Protein AF-A0A1B9AXI0-F1 (afdb_monomer_lite)

Secondary structure (DSSP, 8-state):
------STTTTTT--TT-SS-SSHHHHHHHHHHHHTT--HHHHHHHH-PPPPSP----TTS---

Structure (mmCIF, N/CA/C/O backbone):
data_AF-A0A1B9AXI0-F1
#
_entry.id   AF-A0A1B9AXI0-F1
#
loop_
_atom_site.group_PDB
_atom_site.id
_atom_site.type_symbol
_atom_site.label_atom_id
_atom_site.label_alt_id
_atom_site.label_comp_id
_atom_site.label_asym_id
_atom_site.label_entity_id
_atom_site.label_seq_id
_atom_site.pdbx_PDB_ins_code
_atom_site.Cartn_x
_atom_site.Cartn_y
_atom_site.Cartn_z
_atom_site.occupancy
_atom_sit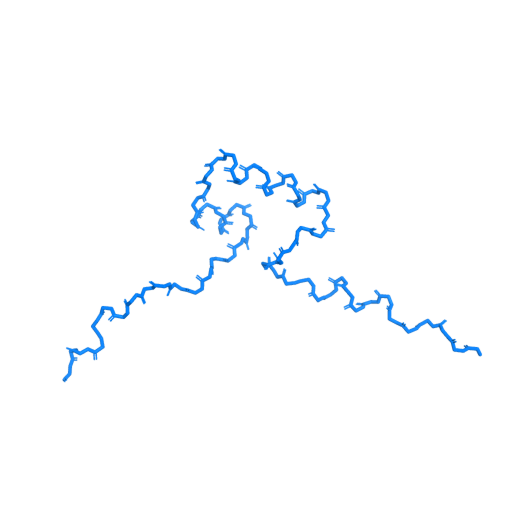e.B_iso_or_equiv
_atom_site.auth_seq_id
_atom_site.auth_comp_id
_atom_site.auth_asym_id
_atom_site.auth_atom_id
_atom_site.pdbx_PDB_model_num
ATOM 1 N N . MET A 1 1 ? 7.649 -18.455 -42.782 1.00 40.59 1 MET A N 1
ATOM 2 C CA . MET A 1 1 ? 8.540 -18.304 -41.614 1.00 40.59 1 MET A CA 1
ATOM 3 C C . MET A 1 1 ? 7.644 -17.990 -40.431 1.00 40.59 1 MET A C 1
ATOM 5 O O . MET A 1 1 ? 6.911 -17.019 -40.505 1.00 40.59 1 MET A O 1
ATOM 9 N N . LYS A 1 2 ? 7.578 -18.879 -39.433 1.00 44.66 2 LYS A N 1
ATOM 10 C CA . LYS A 1 2 ? 6.836 -18.629 -38.192 1.00 44.66 2 LYS A CA 1
ATOM 11 C C . LYS A 1 2 ? 7.772 -17.940 -37.209 1.00 44.66 2 LYS A C 1
ATOM 13 O O . LYS A 1 2 ? 8.855 -18.480 -36.988 1.00 44.66 2 LYS A O 1
ATOM 18 N N . LYS A 1 3 ? 7.342 -16.806 -36.664 1.00 44.72 3 LYS A N 1
ATOM 19 C CA . LYS A 1 3 ? 7.727 -16.195 -35.382 1.00 44.72 3 LYS A CA 1
ATOM 20 C C . LYS A 1 3 ? 7.205 -14.771 -35.444 1.00 44.72 3 LYS A C 1
ATOM 22 O O . LYS A 1 3 ? 7.810 -13.989 -36.145 1.00 44.72 3 LYS A O 1
ATOM 27 N N . ASP A 1 4 ? 6.055 -14.549 -34.824 1.00 48.88 4 ASP A N 1
ATOM 28 C CA . ASP A 1 4 ? 5.646 -13.316 -34.137 1.00 48.88 4 ASP A CA 1
ATOM 29 C C . ASP A 1 4 ? 4.380 -13.688 -33.340 1.00 48.88 4 ASP A C 1
ATOM 31 O O . ASP A 1 4 ? 3.302 -13.130 -33.486 1.00 48.88 4 ASP A O 1
ATOM 35 N N . GLU A 1 5 ? 4.486 -14.771 -32.566 1.00 53.47 5 GLU A N 1
ATOM 36 C CA . GLU A 1 5 ? 3.475 -15.177 -31.594 1.00 53.47 5 GLU A CA 1
ATOM 37 C C . GLU A 1 5 ? 3.978 -14.701 -30.224 1.00 53.47 5 GLU A C 1
ATOM 39 O O . GLU A 1 5 ? 5.022 -15.165 -29.765 1.00 53.47 5 GLU A O 1
ATOM 44 N N . LYS A 1 6 ? 3.188 -13.836 -29.570 1.00 47.69 6 LYS A N 1
ATOM 45 C CA . LYS A 1 6 ? 3.186 -13.554 -28.119 1.00 47.69 6 LYS A CA 1
ATOM 46 C C . LYS A 1 6 ? 4.211 -12.553 -27.560 1.00 47.69 6 LYS A C 1
ATOM 48 O O . LYS A 1 6 ? 4.93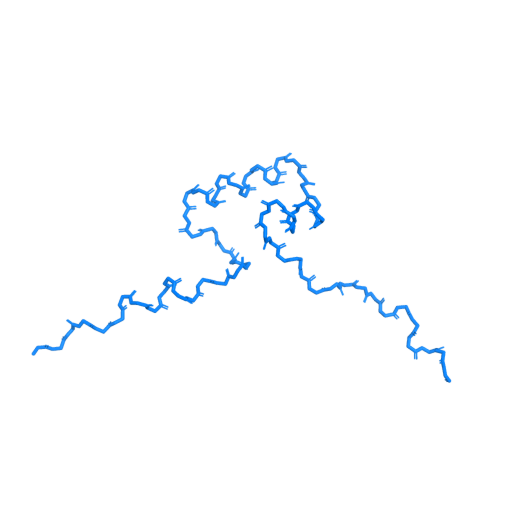1 -12.871 -26.619 1.00 47.69 6 LYS A O 1
ATOM 53 N N . ALA A 1 7 ? 4.203 -11.312 -28.045 1.00 46.47 7 ALA A N 1
ATOM 54 C CA . ALA A 1 7 ? 4.626 -10.183 -27.200 1.00 46.47 7 ALA A CA 1
ATOM 55 C C . ALA A 1 7 ? 3.464 -9.631 -26.340 1.00 46.47 7 ALA A C 1
ATOM 57 O O . ALA A 1 7 ? 3.704 -9.058 -25.282 1.00 46.47 7 ALA A O 1
ATOM 58 N N . ASP A 1 8 ? 2.211 -9.885 -26.736 1.00 48.38 8 ASP A N 1
ATOM 59 C CA . ASP A 1 8 ? 1.021 -9.283 -26.112 1.00 48.38 8 ASP A CA 1
ATOM 60 C C . ASP A 1 8 ? 0.535 -9.981 -24.827 1.00 48.38 8 ASP A C 1
ATOM 62 O O . ASP A 1 8 ? -0.373 -9.501 -24.165 1.00 48.38 8 ASP A O 1
ATOM 66 N N . THR A 1 9 ? 1.130 -11.103 -24.408 1.00 50.00 9 THR A N 1
ATOM 67 C CA . THR A 1 9 ? 0.559 -11.924 -23.319 1.00 50.00 9 THR A CA 1
ATOM 68 C C . THR A 1 9 ? 1.118 -11.652 -21.920 1.00 50.00 9 THR A C 1
ATOM 70 O O . THR A 1 9 ? 0.702 -12.328 -20.988 1.00 50.00 9 THR A O 1
ATOM 73 N N . ILE A 1 10 ? 2.079 -10.734 -21.753 1.00 53.78 10 ILE A N 1
ATOM 74 C CA . ILE A 1 10 ? 2.715 -10.469 -20.441 1.00 53.78 10 ILE A CA 1
ATOM 75 C C . ILE A 1 10 ? 2.217 -9.156 -19.823 1.00 53.78 10 ILE A C 1
ATOM 77 O O . ILE A 1 10 ? 1.983 -9.100 -18.620 1.00 53.78 10 ILE A O 1
ATOM 81 N N . ALA A 1 11 ? 2.013 -8.112 -20.633 1.00 52.50 11 ALA A N 1
ATOM 82 C CA . ALA A 1 11 ? 1.520 -6.822 -20.145 1.00 52.50 11 ALA A CA 1
ATOM 83 C C . ALA A 1 11 ? 0.041 -6.883 -19.718 1.00 52.50 11 ALA A C 1
ATOM 85 O O . ALA A 1 11 ? -0.344 -6.256 -18.738 1.00 52.50 11 ALA A O 1
ATOM 86 N N . GLU A 1 12 ? -0.773 -7.683 -20.413 1.00 52.75 12 GLU A N 1
ATOM 87 C CA . GLU A 1 12 ? -2.218 -7.804 -20.168 1.00 52.75 12 GLU A CA 1
ATOM 88 C C . GLU A 1 12 ? -2.565 -8.774 -19.017 1.00 52.75 12 GLU A C 1
ATOM 90 O O . GLU A 1 12 ? -3.714 -8.858 -18.597 1.00 52.75 12 GLU A O 1
ATOM 95 N N . SER A 1 13 ? -1.571 -9.482 -18.458 1.00 58.91 13 SER A N 1
ATOM 96 C CA . SER A 1 13 ? -1.746 -10.410 -17.328 1.00 58.91 13 SER A CA 1
ATOM 97 C C . SER A 1 13 ? -1.115 -9.926 -16.017 1.00 58.91 13 SER A C 1
ATOM 99 O O . SER A 1 13 ? -0.919 -10.735 -15.106 1.00 58.91 13 SER A O 1
ATOM 101 N N . LEU A 1 14 ? -0.724 -8.651 -15.916 1.00 62.84 14 LEU A N 1
ATOM 102 C CA . LEU A 1 14 ? -0.216 -8.100 -14.661 1.00 62.84 14 LEU A CA 1
ATOM 103 C C . LEU A 1 14 ? -1.363 -8.053 -13.651 1.00 62.84 14 LEU A C 1
ATOM 105 O O . LEU A 1 14 ? -2.334 -7.320 -13.817 1.00 62.84 14 LEU A O 1
ATOM 109 N N . ALA A 1 15 ? -1.264 -8.890 -12.620 1.00 69.25 15 ALA A N 1
ATOM 110 C CA . ALA A 1 15 ? -2.206 -8.871 -11.515 1.00 69.25 15 ALA A CA 1
ATOM 111 C C . ALA A 1 15 ? -2.192 -7.486 -10.851 1.00 69.25 15 ALA A C 1
ATOM 113 O O . ALA A 1 15 ? -1.129 -6.909 -10.631 1.00 69.25 15 ALA A O 1
ATOM 114 N N . GLU A 1 16 ? -3.374 -6.990 -10.489 1.00 73.00 16 GLU A N 1
ATOM 115 C CA . GLU A 1 16 ? -3.572 -5.674 -9.864 1.00 73.00 16 GLU A CA 1
ATOM 116 C C . GLU A 1 16 ? -2.774 -5.531 -8.548 1.00 73.00 16 GLU A C 1
ATOM 118 O O . GLU A 1 16 ? -2.228 -4.475 -8.237 1.00 73.00 16 GLU A O 1
ATOM 123 N N . ASN A 1 17 ? -2.602 -6.648 -7.832 1.00 74.62 17 ASN A N 1
ATOM 124 C CA . ASN A 1 17 ? -1.656 -6.814 -6.730 1.00 74.62 17 ASN A CA 1
ATOM 125 C C . ASN A 1 17 ? -0.528 -7.779 -7.133 1.00 74.62 17 ASN A C 1
ATOM 127 O O . ASN A 1 17 ? -0.448 -8.906 -6.638 1.00 74.62 17 ASN A O 1
ATOM 131 N N . GLY A 1 18 ? 0.322 -7.368 -8.073 1.00 76.50 18 GLY A N 1
ATOM 132 C CA . GLY A 1 18 ? 1.468 -8.164 -8.511 1.00 76.50 18 GLY A CA 1
ATOM 133 C C . GLY A 1 18 ? 2.404 -8.548 -7.356 1.00 76.50 18 GLY A C 1
ATOM 134 O O . GLY A 1 18 ? 2.642 -7.767 -6.436 1.00 76.50 18 GLY A O 1
ATOM 135 N N . SER A 1 19 ? 2.973 -9.757 -7.414 1.00 74.50 19 SER A N 1
ATOM 136 C CA . SER A 1 19 ? 3.966 -10.237 -6.436 1.00 74.50 19 SER A CA 1
ATOM 137 C C . SER A 1 19 ? 5.326 -9.540 -6.561 1.00 74.50 19 SER A C 1
ATOM 139 O O . SER A 1 19 ? 6.153 -9.618 -5.653 1.00 74.50 19 SER A O 1
ATOM 141 N N . MET A 1 20 ? 5.563 -8.859 -7.682 1.00 84.81 20 MET A N 1
ATOM 142 C CA . MET A 1 20 ? 6.742 -8.046 -7.955 1.00 84.81 20 MET A CA 1
ATOM 143 C C . MET A 1 20 ? 6.316 -6.738 -8.618 1.00 84.81 20 MET A C 1
ATOM 145 O O . MET A 1 20 ? 5.348 -6.718 -9.376 1.00 84.81 20 MET A O 1
ATOM 149 N N . ALA A 1 21 ? 7.076 -5.669 -8.369 1.00 87.00 21 ALA A N 1
ATOM 150 C CA . ALA A 1 21 ? 6.931 -4.422 -9.108 1.00 87.00 21 ALA A CA 1
ATOM 151 C C . ALA A 1 21 ? 7.356 -4.646 -10.580 1.00 87.00 21 ALA A C 1
ATOM 153 O O . ALA A 1 21 ? 8.486 -5.087 -10.813 1.00 87.00 21 ALA A O 1
ATOM 154 N N . PRO A 1 22 ? 6.491 -4.362 -11.568 1.00 84.62 22 PRO A N 1
ATOM 155 C CA . PRO A 1 22 ? 6.758 -4.554 -12.988 1.00 84.62 22 PRO A CA 1
ATOM 156 C C . PRO A 1 22 ? 7.704 -3.488 -13.556 1.00 84.62 22 PRO A C 1
ATOM 158 O O . PRO A 1 22 ? 8.356 -3.730 -14.571 1.00 84.62 22 PRO A O 1
ATOM 161 N N . ASP A 1 23 ? 7.806 -2.324 -12.907 1.00 88.69 23 ASP A N 1
ATOM 162 C CA . ASP A 1 23 ? 8.635 -1.211 -13.353 1.00 88.69 23 ASP A CA 1
ATOM 163 C C . ASP A 1 23 ? 9.272 -0.413 -12.195 1.00 88.69 23 ASP A C 1
ATOM 165 O O . ASP A 1 23 ? 9.050 -0.648 -11.002 1.00 88.69 23 ASP A O 1
ATOM 169 N N . LEU A 1 24 ? 10.127 0.543 -12.570 1.00 90.44 24 LEU A N 1
ATOM 170 C CA . LEU A 1 24 ? 10.874 1.386 -11.637 1.00 90.44 24 LEU A CA 1
ATOM 171 C C . LEU A 1 24 ? 9.976 2.362 -10.862 1.00 90.44 24 LEU A C 1
ATOM 173 O O . LEU A 1 24 ? 10.331 2.775 -9.753 1.00 90.44 24 LEU A O 1
ATOM 177 N N . GLU A 1 25 ? 8.860 2.784 -11.449 1.00 90.69 25 GLU A N 1
ATOM 178 C CA . GLU A 1 25 ? 7.927 3.706 -10.811 1.00 90.69 25 GLU A CA 1
ATOM 179 C C . GLU A 1 25 ? 7.183 2.997 -9.679 1.00 90.69 25 GLU A C 1
ATOM 181 O O . GLU A 1 25 ? 7.179 3.488 -8.544 1.00 90.69 25 GLU A O 1
ATOM 186 N N . GLU A 1 26 ? 6.675 1.792 -9.937 1.00 88.56 26 GLU A N 1
ATOM 187 C CA . GLU A 1 26 ? 6.055 0.959 -8.916 1.00 88.56 26 GLU A CA 1
ATOM 188 C C . GLU A 1 26 ? 7.059 0.565 -7.823 1.00 88.56 26 GLU A C 1
ATOM 190 O O . GLU A 1 26 ? 6.724 0.633 -6.639 1.00 88.56 26 GLU A O 1
ATOM 195 N N . MET A 1 27 ? 8.321 0.279 -8.170 1.00 91.19 27 MET A N 1
ATOM 196 C CA . MET A 1 27 ? 9.370 0.011 -7.175 1.00 91.19 27 MET A CA 1
ATOM 197 C C . MET A 1 27 ? 9.572 1.194 -6.208 1.00 91.19 27 MET A C 1
ATOM 199 O O . MET A 1 27 ? 9.718 1.004 -4.998 1.00 91.19 27 MET A O 1
ATOM 203 N N . LYS A 1 28 ? 9.557 2.433 -6.716 1.00 93.81 28 LYS A N 1
ATOM 204 C CA . LYS A 1 28 ? 9.674 3.642 -5.880 1.00 93.81 28 LYS A CA 1
ATOM 205 C C . LYS A 1 28 ? 8.438 3.860 -5.016 1.00 93.81 28 LYS A C 1
ATOM 207 O O . LYS A 1 28 ? 8.571 4.236 -3.851 1.00 93.81 28 LYS A O 1
ATOM 212 N N . ASN A 1 29 ? 7.251 3.640 -5.577 1.00 92.19 29 ASN A N 1
ATOM 213 C CA . ASN A 1 29 ? 5.997 3.768 -4.841 1.00 92.19 29 ASN A CA 1
ATOM 214 C C . ASN A 1 29 ? 5.928 2.748 -3.701 1.00 92.19 29 ASN A C 1
ATOM 216 O O . ASN A 1 29 ? 5.601 3.126 -2.578 1.00 92.19 29 ASN A O 1
ATOM 220 N N . LEU A 1 30 ? 6.350 1.505 -3.945 1.00 91.12 30 LEU A N 1
ATOM 221 C CA . LEU A 1 30 ? 6.473 0.479 -2.912 1.00 91.12 30 LEU A CA 1
ATOM 222 C C . LEU A 1 30 ? 7.436 0.905 -1.792 1.00 91.12 30 LEU A C 1
ATOM 224 O O . LEU A 1 30 ? 7.104 0.773 -0.616 1.00 91.12 30 LEU A O 1
ATOM 228 N N . GLY A 1 31 ? 8.594 1.479 -2.135 1.00 93.19 31 GLY A N 1
ATOM 229 C CA . GLY A 1 31 ? 9.542 2.004 -1.145 1.00 93.19 31 GLY A CA 1
ATOM 230 C C . GLY A 1 31 ? 8.917 3.050 -0.214 1.00 93.19 31 GLY A C 1
ATOM 231 O O . GLY A 1 31 ? 9.033 2.935 1.003 1.00 93.19 31 GLY A O 1
ATOM 232 N N . LYS A 1 32 ? 8.174 4.015 -0.771 1.00 94.00 32 LYS A N 1
ATOM 233 C CA . LYS A 1 32 ? 7.459 5.042 0.013 1.00 94.00 32 LYS A CA 1
ATOM 234 C C . LYS A 1 32 ? 6.348 4.454 0.883 1.00 94.00 32 LYS A C 1
ATOM 236 O O . LYS A 1 32 ? 6.129 4.916 2.001 1.00 94.00 32 LYS A O 1
ATOM 241 N N . GLN A 1 33 ? 5.623 3.458 0.371 1.00 92.75 33 GLN A N 1
ATOM 242 C CA . GLN A 1 33 ? 4.577 2.767 1.129 1.00 92.75 33 GLN A CA 1
ATOM 243 C C . GLN A 1 33 ? 5.163 2.096 2.378 1.00 92.75 33 GLN A C 1
ATOM 245 O O . GLN A 1 33 ? 4.600 2.238 3.464 1.00 92.75 33 GLN A O 1
ATOM 250 N N . MET A 1 34 ? 6.313 1.431 2.225 1.00 91.88 34 MET A N 1
ATOM 251 C CA . MET A 1 34 ? 7.031 0.764 3.315 1.00 91.88 34 MET A CA 1
ATOM 252 C C . MET A 1 34 ? 7.644 1.757 4.305 1.00 91.88 34 MET A C 1
ATOM 254 O O . MET A 1 34 ? 7.502 1.580 5.511 1.00 91.88 34 MET A O 1
ATOM 258 N N . GLU A 1 35 ? 8.280 2.822 3.814 1.00 96.00 35 GLU A N 1
ATOM 259 C CA . GLU A 1 35 ? 8.885 3.869 4.649 1.00 96.00 35 GLU A CA 1
ATOM 260 C C . GLU A 1 35 ? 7.861 4.527 5.585 1.00 96.00 35 GLU A C 1
ATOM 262 O O . GLU A 1 35 ? 8.152 4.794 6.750 1.00 96.00 35 GLU A O 1
ATOM 267 N N . HIS A 1 36 ? 6.641 4.748 5.092 1.00 95.38 36 HIS A N 1
ATOM 268 C CA . HIS A 1 36 ? 5.561 5.365 5.857 1.00 95.38 36 HIS A CA 1
ATOM 269 C C . HIS A 1 36 ? 4.639 4.369 6.571 1.00 95.38 36 HIS A C 1
ATOM 271 O O . HIS A 1 36 ? 3.664 4.810 7.176 1.00 95.38 36 HIS A O 1
ATOM 277 N N . LEU A 1 37 ? 4.921 3.060 6.509 1.00 93.50 37 LEU A N 1
ATOM 278 C CA . LEU A 1 37 ? 4.112 2.005 7.138 1.00 93.50 37 LEU A CA 1
ATOM 279 C C . LEU A 1 37 ? 2.609 2.150 6.837 1.00 93.50 37 LEU A C 1
ATOM 281 O O . LEU A 1 37 ? 1.767 2.096 7.736 1.00 93.50 37 LEU A O 1
ATOM 285 N N . ARG A 1 38 ? 2.277 2.392 5.563 1.00 91.62 38 ARG A N 1
ATOM 286 C CA . ARG A 1 38 ? 0.902 2.695 5.143 1.00 91.62 38 ARG A CA 1
ATOM 287 C C . ARG A 1 38 ? -0.062 1.566 5.495 1.00 91.62 38 ARG A C 1
ATOM 289 O O . ARG A 1 38 ? 0.229 0.387 5.316 1.00 91.62 38 ARG A O 1
ATOM 296 N N . THR A 1 39 ? -1.248 1.947 5.947 1.00 90.81 39 THR A N 1
ATOM 297 C CA . THR A 1 39 ? -2.335 1.023 6.279 1.00 90.81 39 THR A CA 1
ATOM 298 C C . THR A 1 39 ? -3.090 0.561 5.031 1.00 90.81 39 THR A C 1
ATOM 300 O O . THR A 1 39 ? -3.119 1.251 4.012 1.00 90.81 39 THR A O 1
ATOM 303 N N . ASN A 1 40 ? -3.826 -0.551 5.133 1.00 88.12 40 ASN A N 1
ATOM 304 C CA . ASN A 1 40 ? -4.699 -1.043 4.053 1.00 88.12 40 ASN A CA 1
ATOM 305 C C . ASN A 1 40 ? -5.704 0.019 3.557 1.00 88.12 40 ASN A C 1
ATOM 307 O O . ASN A 1 40 ? -6.039 0.074 2.373 1.00 88.12 40 ASN A O 1
ATOM 311 N N . LYS A 1 41 ? -6.173 0.902 4.452 1.00 87.75 41 LYS A N 1
ATOM 312 C CA . LYS A 1 41 ? -7.080 2.009 4.101 1.00 87.75 41 LYS A CA 1
ATOM 313 C C . LYS A 1 41 ? -6.396 3.086 3.258 1.00 87.75 41 LYS A C 1
ATOM 315 O O . LYS A 1 41 ? -7.051 3.693 2.419 1.00 87.75 41 LYS A O 1
ATOM 320 N N . GLU A 1 42 ? -5.117 3.352 3.497 1.00 90.81 42 GLU A N 1
ATOM 321 C CA . GLU A 1 42 ? -4.340 4.319 2.715 1.00 90.81 42 GLU A CA 1
ATOM 322 C C . GLU A 1 42 ? -3.916 3.712 1.376 1.00 90.81 42 GLU A C 1
ATOM 324 O O . GLU A 1 42 ? -4.082 4.344 0.338 1.00 90.81 42 GLU A O 1
ATOM 329 N N . LEU A 1 43 ? -3.464 2.456 1.377 1.00 89.69 43 LEU A N 1
ATOM 330 C CA . LEU A 1 43 ? -3.054 1.734 0.169 1.00 89.69 43 LEU A CA 1
ATOM 331 C C . LEU A 1 43 ? -4.192 1.586 -0.852 1.00 89.69 43 LEU A C 1
ATOM 333 O O . LEU A 1 43 ? -3.976 1.794 -2.046 1.00 89.69 43 LEU A O 1
ATOM 337 N N . SER A 1 44 ? -5.410 1.305 -0.387 1.00 88.19 44 SER A N 1
ATOM 338 C CA . SER A 1 44 ? -6.593 1.221 -1.256 1.00 88.19 44 SER A CA 1
ATOM 339 C C . SER A 1 44 ? -7.002 2.568 -1.849 1.00 88.19 44 SER A C 1
ATOM 341 O O . SER A 1 44 ? -7.371 2.628 -3.017 1.00 88.19 44 SER A O 1
ATOM 343 N N . LYS A 1 45 ? -6.919 3.655 -1.073 1.00 88.00 45 LYS A N 1
ATOM 344 C CA . LYS A 1 45 ? -7.329 4.995 -1.523 1.00 88.00 45 LYS A CA 1
ATOM 345 C C . LYS A 1 45 ? -6.307 5.678 -2.423 1.00 88.00 45 LYS A C 1
ATOM 347 O O . LYS A 1 45 ? -6.695 6.375 -3.352 1.00 88.00 45 LYS A O 1
ATOM 352 N N . GLU A 1 46 ? -5.026 5.547 -2.097 1.00 88.62 46 GLU A N 1
ATOM 353 C CA . GLU A 1 46 ? -3.956 6.324 -2.732 1.00 88.62 46 GLU A CA 1
ATOM 354 C C . GLU A 1 46 ? -3.230 5.544 -3.832 1.00 88.62 46 GLU A C 1
ATOM 356 O O . GLU A 1 46 ? -2.686 6.152 -4.749 1.00 88.62 46 GLU A O 1
ATOM 361 N N . TYR A 1 47 ? -3.224 4.210 -3.758 1.00 85.62 47 TYR A N 1
ATOM 362 C CA . TYR A 1 47 ? -2.434 3.352 -4.648 1.00 85.62 47 TYR A CA 1
ATOM 363 C C . TYR A 1 47 ? -3.264 2.272 -5.348 1.00 85.62 47 TYR A C 1
ATOM 365 O O . TYR A 1 47 ? -2.685 1.411 -6.004 1.00 85.62 47 TYR A O 1
ATOM 373 N N . ASN A 1 48 ? -4.597 2.294 -5.205 1.00 86.62 48 ASN A N 1
ATOM 374 C CA . ASN A 1 48 ? -5.524 1.299 -5.760 1.00 86.62 48 ASN A CA 1
ATOM 375 C C . ASN A 1 48 ? -5.180 -0.160 -5.400 1.00 86.62 48 ASN A C 1
ATOM 377 O O . ASN A 1 48 ? -5.641 -1.085 -6.064 1.00 86.62 48 ASN A O 1
ATOM 381 N N . LYS A 1 49 ? -4.397 -0.391 -4.337 1.00 86.06 49 LYS A N 1
ATOM 382 C CA . LYS A 1 49 ? -4.035 -1.744 -3.905 1.00 86.06 49 LYS A CA 1
ATOM 383 C C . LYS A 1 49 ? -5.178 -2.342 -3.099 1.00 86.06 49 LYS A C 1
ATOM 385 O O . LYS A 1 49 ? -5.642 -1.745 -2.123 1.00 86.06 49 LYS A O 1
ATOM 390 N N . GLN A 1 50 ? -5.625 -3.525 -3.499 1.00 84.50 50 GLN A N 1
ATOM 391 C CA . GLN A 1 50 ? -6.649 -4.248 -2.754 1.00 84.50 50 GLN A CA 1
ATOM 392 C C . GLN A 1 50 ? -5.980 -4.991 -1.592 1.00 84.50 50 GLN A C 1
ATOM 394 O O . GLN A 1 50 ? -4.983 -5.676 -1.812 1.00 84.50 50 GLN A O 1
ATOM 399 N N . PRO A 1 51 ? -6.463 -4.871 -0.350 1.00 80.88 51 PRO A N 1
ATOM 400 C CA . PRO A 1 51 ? -6.005 -5.768 0.699 1.00 80.88 51 PRO A CA 1
ATOM 401 C C . PRO A 1 51 ? -6.392 -7.209 0.345 1.00 80.88 51 PRO A C 1
ATOM 403 O O . PRO A 1 51 ? -7.375 -7.438 -0.363 1.00 80.88 51 PRO A O 1
ATOM 406 N N . ASP A 1 52 ? -5.630 -8.172 0.858 1.00 79.12 52 ASP A N 1
ATOM 407 C CA . ASP A 1 52 ? -6.049 -9.575 0.836 1.00 79.12 52 ASP A CA 1
ATOM 408 C C . ASP A 1 52 ? -7.447 -9.680 1.492 1.00 79.12 52 ASP A C 1
ATOM 410 O O . ASP A 1 52 ? -7.736 -8.883 2.403 1.00 79.12 52 ASP A O 1
ATOM 414 N N . PRO A 1 53 ? -8.344 -10.584 1.040 1.00 77.38 53 PRO A N 1
ATOM 415 C CA . PRO A 1 53 ? -9.656 -10.766 1.641 1.00 77.38 53 PRO A CA 1
ATOM 416 C C . PRO A 1 53 ? -9.519 -10.874 3.147 1.00 77.38 53 PRO A C 1
ATOM 418 O O . PRO A 1 53 ? -8.562 -11.458 3.662 1.00 77.38 53 PRO A O 1
ATOM 421 N N . VAL A 1 54 ? -10.444 -10.241 3.858 1.00 63.22 54 VAL A N 1
ATOM 422 C CA . VAL A 1 54 ? -10.188 -9.969 5.258 1.00 63.22 54 VAL A CA 1
ATOM 423 C C . VAL A 1 54 ? -10.039 -11.271 6.034 1.00 63.22 54 VAL A C 1
ATOM 425 O O . VAL A 1 54 ? -10.950 -12.091 6.051 1.00 63.22 54 VAL A O 1
ATOM 428 N N . GLN A 1 55 ? -8.904 -11.421 6.721 1.00 58.50 55 GLN A N 1
ATOM 429 C CA . GLN A 1 55 ? -8.673 -12.443 7.745 1.00 58.50 55 GLN A CA 1
ATOM 430 C C . GLN A 1 55 ? -9.507 -12.147 9.004 1.00 58.50 55 GLN A C 1
ATOM 432 O O . GLN A 1 55 ? -9.000 -12.193 10.122 1.00 58.50 55 GLN A O 1
ATOM 437 N N . HIS A 1 56 ? -10.766 -11.741 8.842 1.00 59.47 56 HIS A N 1
ATOM 438 C CA . HIS A 1 56 ? -11.696 -1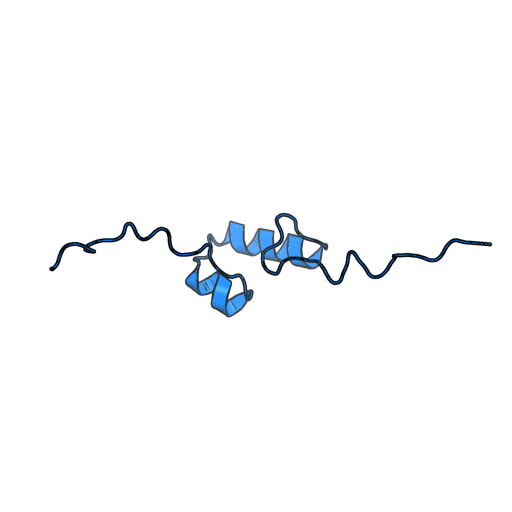1.761 9.951 1.00 59.47 56 HIS A CA 1
ATOM 439 C C . HIS A 1 56 ? -11.922 -13.243 10.235 1.00 59.47 56 HIS A C 1
ATOM 441 O O . HIS A 1 56 ? -12.497 -13.944 9.403 1.00 59.47 56 HIS A O 1
ATOM 447 N N . GLU A 1 57 ? -11.422 -13.734 11.373 1.00 62.88 57 GLU A N 1
ATOM 448 C CA . GLU A 1 57 ? -12.036 -14.916 11.969 1.00 62.88 57 GLU A CA 1
ATOM 449 C C . GLU A 1 57 ? -13.539 -14.630 11.986 1.00 62.88 57 GLU A C 1
ATOM 451 O O . GLU A 1 57 ? -13.949 -13.520 12.335 1.00 62.88 57 GLU A O 1
ATOM 456 N N . GLU A 1 58 ? -14.342 -15.565 11.485 1.00 61.94 58 GLU A N 1
ATOM 457 C CA . GLU A 1 58 ? -15.793 -15.470 11.559 1.00 61.94 58 GLU A CA 1
ATOM 458 C C . GLU A 1 58 ? -16.181 -15.411 13.045 1.00 61.94 58 GLU A C 1
ATOM 460 O O . GLU A 1 58 ? -16.456 -16.433 13.668 1.00 61.94 58 GLU A O 1
ATOM 465 N N . GLU A 1 59 ? -16.175 -14.226 13.655 1.00 62.09 59 GLU A N 1
ATOM 466 C CA . GLU A 1 59 ? -16.916 -14.014 14.887 1.00 62.09 59 GLU A CA 1
ATOM 467 C C . GLU A 1 59 ? -18.394 -14.186 14.511 1.00 62.09 59 GLU A C 1
ATOM 469 O O . GLU A 1 59 ? -19.001 -13.335 13.864 1.00 62.09 59 GLU A O 1
ATOM 474 N N . GLU A 1 60 ? -18.940 -15.336 14.914 1.00 58.03 60 GLU A N 1
ATOM 475 C CA . GLU A 1 60 ? -20.371 -15.627 15.038 1.00 58.03 60 GLU A CA 1
ATOM 476 C C . GLU A 1 60 ? -21.130 -16.049 13.760 1.00 58.03 60 GLU A C 1
ATOM 478 O O . GLU A 1 60 ? -22.132 -15.450 13.372 1.00 58.03 60 GLU A O 1
ATOM 483 N N . ALA A 1 61 ? -20.76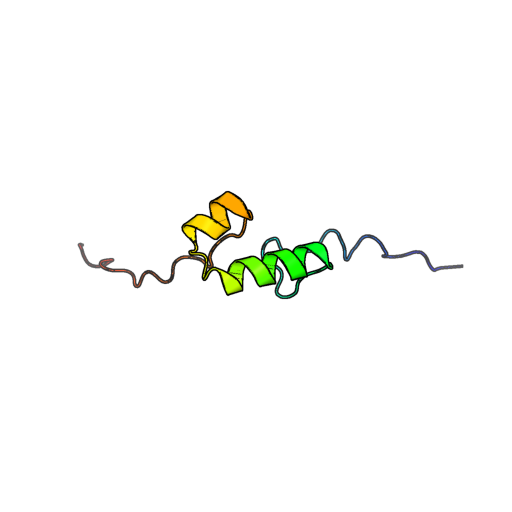9 -17.201 13.181 1.00 54.91 61 ALA A N 1
ATOM 484 C CA . ALA A 1 61 ? -21.736 -18.016 12.425 1.00 54.91 61 ALA A CA 1
ATOM 485 C C . ALA A 1 61 ? -22.689 -18.842 13.332 1.00 54.91 61 ALA A C 1
ATOM 487 O O . ALA A 1 61 ? -23.557 -19.550 12.823 1.00 54.91 61 ALA A O 1
ATOM 488 N N . GLU A 1 62 ? -22.581 -18.741 14.665 1.00 50.94 62 GLU A N 1
ATOM 489 C CA . GLU A 1 62 ? -23.419 -19.462 15.643 1.00 50.94 62 GLU A CA 1
ATOM 490 C C . GLU A 1 62 ? -24.338 -18.521 16.443 1.00 50.94 62 GLU A C 1
ATOM 492 O O . GLU A 1 62 ? -24.372 -18.515 17.667 1.00 50.94 62 GLU A O 1
ATOM 497 N N . ASN A 1 63 ? -25.142 -17.728 15.740 1.00 50.06 63 ASN A N 1
ATOM 498 C CA . ASN A 1 63 ? -26.447 -17.311 16.254 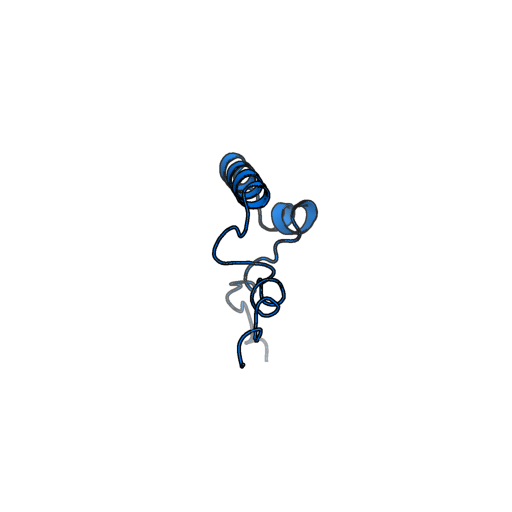1.00 50.06 63 ASN A CA 1
ATOM 499 C C . ASN A 1 63 ? -27.518 -17.942 15.356 1.00 50.06 63 ASN A C 1
ATOM 501 O O . ASN A 1 63 ? -28.049 -17.277 14.461 1.00 50.06 63 ASN A O 1
ATOM 505 N N . LYS A 1 64 ? -27.794 -19.239 15.553 1.00 42.44 64 LYS A N 1
ATOM 506 C CA . LYS A 1 64 ? -29.005 -19.932 15.080 1.00 42.44 64 LYS A CA 1
ATOM 507 C C . LYS A 1 64 ? -29.242 -21.246 15.811 1.00 42.44 64 LYS A C 1
ATOM 509 O O . LYS A 1 64 ? -28.290 -22.045 15.902 1.00 42.44 64 LYS A O 1
#

Radius of gyration: 18.55 Å; chains: 1; bounding box: 40×26×58 Å

Sequence (64 aa):
MKKDEKADTIAESLAENGSMAPDLEEMKNLGKQMEHLRTNKELSKEYNKQPDPVQHEEEEAENK

pLDDT: mean 73.78, std 17.75, range [40.59, 96.0]

Foldseek 3Di:
DDDDPDPPPPVVPQDLQHPDDPDPVSVVVVVVCVVVVDDQVCCCPPVVDHDDPDPPPPPDPPPD

=== Feature glossary ===
Key to the feature types in this record:

— What the protein is —

Primary structure: the covalent order of the twenty standard amino acids along the backbone. Two proteins with the same sequence will (almost always) fold to the same structure; two with 30% identity often share a fold but not the details.

Database cross-references. InterPro integrates a dozen domain/family signature databases into unified entries with residue-range hits. GO terms attach function/process/location labels with evidence codes. CATH codes position the fold in a four-level structural taxonomy. Organism is the NCBI-taxonomy species name.

— Where its atoms are —

The mmCIF block holds the 3D Cartesian coordinates of each backbone atom (N, Cα, C, O) in ångströms. mmCIF is the PDB's canonical archive format — a tagged-loop text representation of the atomic model.

Six rendered views show the 3D structure from the faces of a cube — i.e. along ±x, ±y, ±z. Rendering representation is drawn randomly per protein from cartoon (secondary-structure ribbons), sticks (backbone bonds), or molecular surface; coloring is either N→C rainbow (blue at the N-terminus through red at the C-terminus) or one color per chain.

— Local backbone conformation —

DSSP 8-state secondary structure assigns each residue one of H (α-helix), G (3₁₀-helix), I (π-helix), E (extended β-strand), B (isolated β-bridge), T (hydrogen-bonded turn), S (bend), or '-' (coil). The assignment is computed from backbone hydrogen-bond geometry via the Kabsch–Sander algorithm.

P-SEA three-state annotation labels each residue as helix, strand, or coil based purely on the geometry of the Cα trace. It serves as a fallback when the full backbone (and thus DSSP) is unavailable.

The φ/ψ torsion pair specifies the backbone conformation at each residue. φ rotates about the N–Cα bond, ψ about the Cα–C bond. Steric clashes forbid most of the (φ, ψ) plane — the allowed regions (α-helix basin, β-sheet basin, left-handed helix) are the Ramachandran-allowed regions.

— Global shape and packing —

The geometric summary reports three shape descriptors. Rg (radius of gyration) measures how spread out the Cα atoms are about their centre of mass; compact globular proteins have small Rg, elongated or unfolded ones large. Cα contacts (<8 Å, |i−j|>4) count long-range residue pairs in spatial proximity — high for tightly packed folds, near zero for rods or random coil. The bounding-box extents give the protein's footprint along x, y, z in Å.

Accessible surface area quantifies burial. A residue with SASA near zero is packed into the hydrophobic core; one with SASA >100 Å² sits on the surface. Computed here via the Shrake–Rupley numerical algorithm with a 1.4 Å probe.

Plot images: a contact map (which residues are close in 3D, as an N×N binary image), a Ramachandran scatter (backbone torsion angles, revealing secondary-structure composition at a glance), and — for AlphaFold structures — a PAE heatmap (pairwise prediction confidence).

— Structural neighborhood —

The Foldseek 3Di string encodes local tertiary geometry as a 20-letter alphabet — one character per residue — derived from the relative positions of nearby Cα atoms. Unlike the amino-acid sequence, 3Di is a direct function of the 3D structure, so two proteins with the same fold have similar 3Di strings even at low sequence identity.

Nearest PDB neighbors are the top structural matches found by Foldseek when searching this structure against the entire Protein Data Bank. Each hit reports a TM-score (0 to 1; >0.5 almost always implies the same fold) and an E-value. These are *structural* homologs — they may share no detectable sequence similarity.

— Confidence and disorder —

For AlphaFold models, the B-factor field carries pLDDT — the model's own estimate of local accuracy on a 0–100 scale. Regions with pLDDT<50 should be treated as essentially unmodeled; they often correspond to intrinsically disordered segments.

B-factor (Debye–Waller factor) reflects atomic displacement in the crystal lattice. It is an expe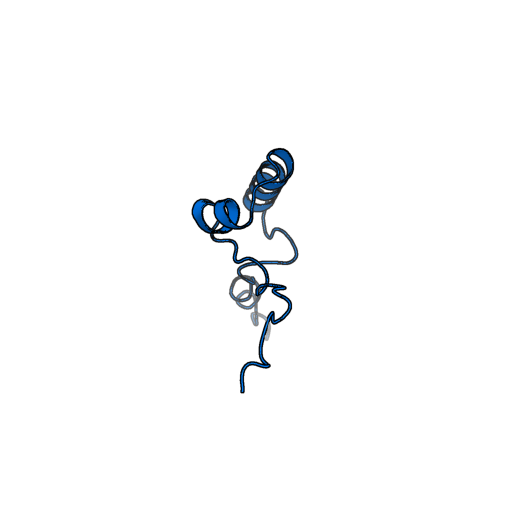rimental observable (units Å²), not a prediction; low values mean the atom is pinned down, high values mean it moves or is heterogeneous across the crystal.

Predicted aligned error is AlphaFold's pairwise confidence. Unlike pLDDT (per-residue), PAE is per-residue-pair and captures whether two parts of the structure are correctly placed relative to each other. Units are ångströms of expected positional error.